Protein AF-A0A7C2ZJJ9-F1 (afdb_monomer_lite)

pLDDT: mean 77.5, std 14.57, range [39.84, 95.88]

Foldseek 3Di:
DDDDDDPPPPDPPPDDPLNVLVVLVCCLVVVLVVLVVPDPDPDVVSVVVNVVSNVVSLVVVCVVDVCLVVLLVVQLVVQVVQVLCCCVPVPDPGHKAFDDDPADDDNRHRSVRSNVSSVLLSVLLSVQVVPDDDPSSVVSSVVSSVVVCVVCVVVCVVVPRMDD

Radius of gyration: 21.01 Å; chains: 1; bounding box: 48×67×56 Å

Structure (mmCIF, N/CA/C/O backbone):
data_AF-A0A7C2ZJJ9-F1
#
_entry.id   AF-A0A7C2ZJJ9-F1
#
loop_
_atom_site.group_PDB
_atom_site.id
_atom_site.type_symbol
_atom_site.label_atom_id
_atom_site.label_alt_id
_atom_site.label_comp_id
_atom_site.label_asym_id
_atom_site.label_entity_id
_atom_site.label_seq_id
_atom_site.pdbx_PDB_ins_code
_atom_site.Cartn_x
_atom_site.Cartn_y
_atom_site.Cartn_z
_atom_site.occupancy
_atom_site.B_iso_or_equiv
_atom_site.auth_seq_id
_atom_site.auth_comp_id
_atom_site.auth_asym_id
_atom_site.auth_atom_id
_atom_site.pdbx_PDB_model_num
ATOM 1 N N . MET A 1 1 ? -27.306 50.763 36.393 1.00 39.84 1 MET A N 1
ATOM 2 C CA . MET A 1 1 ? -27.833 49.654 35.564 1.00 39.84 1 MET A CA 1
ATOM 3 C C . MET A 1 1 ? -27.021 49.589 34.280 1.00 39.84 1 MET A C 1
ATOM 5 O O . MET A 1 1 ? -27.247 50.390 33.390 1.00 39.84 1 MET A O 1
ATOM 9 N N . GLY A 1 2 ? -26.031 48.703 34.212 1.00 40.66 2 GLY A N 1
ATOM 10 C CA . GLY A 1 2 ? -25.208 48.501 33.018 1.00 40.66 2 GLY A CA 1
ATOM 11 C C . GLY A 1 2 ? -24.753 47.051 32.991 1.00 40.66 2 GLY A C 1
ATOM 12 O O . GLY A 1 2 ? -23.730 46.716 33.575 1.00 40.66 2 GLY A O 1
ATOM 13 N N . ALA A 1 3 ? -25.579 46.176 32.416 1.00 43.94 3 ALA A N 1
ATOM 14 C CA . ALA A 1 3 ? -25.280 44.756 32.305 1.00 43.94 3 ALA A CA 1
ATOM 15 C C . ALA A 1 3 ? -24.338 44.526 31.114 1.00 43.94 3 ALA A C 1
ATOM 17 O O . ALA A 1 3 ? -24.718 44.709 29.957 1.00 43.94 3 ALA A O 1
ATOM 18 N N . SER A 1 4 ? -23.105 44.134 31.429 1.00 42.91 4 SER A N 1
ATOM 19 C CA . SER A 1 4 ? -22.125 43.584 30.495 1.00 42.91 4 SER A CA 1
ATOM 20 C C . SER A 1 4 ? -22.690 42.320 29.835 1.00 42.91 4 SER A C 1
ATOM 22 O O . SER A 1 4 ? -23.008 41.345 30.517 1.00 42.91 4 SER A O 1
ATOM 24 N N . LYS A 1 5 ? -22.842 42.337 28.505 1.00 47.41 5 LYS A N 1
ATOM 25 C CA . LYS A 1 5 ? -23.119 41.137 27.708 1.00 47.41 5 LYS A CA 1
ATOM 26 C C . LYS A 1 5 ? -21.810 40.364 27.560 1.00 47.41 5 LYS A C 1
ATOM 28 O O . LYS A 1 5 ? -20.938 40.765 26.794 1.00 47.41 5 LYS A O 1
ATOM 33 N N . GLY A 1 6 ? -21.680 39.269 28.303 1.00 42.56 6 GLY A N 1
ATOM 34 C CA . GLY A 1 6 ? -20.592 38.313 28.134 1.00 42.56 6 GLY A CA 1
ATOM 35 C C . GLY A 1 6 ? -20.637 37.703 26.735 1.00 42.56 6 GLY A C 1
ATOM 36 O O . GLY A 1 6 ? -21.600 37.032 26.369 1.00 42.56 6 GLY A O 1
ATOM 37 N N . VAL A 1 7 ? -19.591 37.951 25.950 1.00 48.44 7 VAL A N 1
ATOM 38 C CA . VAL A 1 7 ? -19.312 37.224 24.712 1.00 48.44 7 VAL A CA 1
ATOM 39 C C . VAL A 1 7 ? -18.919 35.809 25.124 1.00 48.44 7 VAL A C 1
ATOM 41 O O . VAL A 1 7 ? -17.795 35.560 25.555 1.00 48.44 7 VAL A O 1
ATOM 44 N N . MET A 1 8 ? -19.874 34.883 25.060 1.00 40.56 8 MET A N 1
ATOM 45 C CA . MET A 1 8 ? -19.614 33.457 25.215 1.00 40.56 8 MET A CA 1
ATOM 46 C C . MET A 1 8 ? -18.799 33.017 23.997 1.00 40.56 8 MET A C 1
ATOM 48 O O . MET A 1 8 ? -19.333 32.787 22.915 1.00 40.56 8 MET A O 1
ATOM 52 N N . CYS A 1 9 ? -17.479 32.990 24.168 1.00 40.72 9 CYS A N 1
ATOM 53 C CA . CYS A 1 9 ? -16.539 32.428 23.213 1.00 40.72 9 CYS A CA 1
ATOM 54 C C . CYS A 1 9 ? -16.886 30.940 23.069 1.00 40.72 9 CYS A C 1
ATOM 56 O O . CYS A 1 9 ? -16.665 30.156 23.994 1.00 40.72 9 CYS A O 1
ATOM 58 N N . ALA A 1 10 ? -17.534 30.570 21.963 1.00 45.97 10 ALA A N 1
ATOM 59 C CA . ALA A 1 10 ? -17.850 29.183 21.668 1.00 45.97 10 ALA A CA 1
ATOM 60 C C . ALA A 1 10 ? -16.530 28.405 21.592 1.00 45.97 10 ALA A C 1
ATOM 62 O O . ALA A 1 10 ? -15.701 28.660 20.719 1.00 45.97 10 ALA A O 1
ATOM 63 N N . LEU A 1 11 ? -16.317 27.494 22.544 1.00 43.22 11 LEU A N 1
ATOM 64 C CA . LEU A 1 11 ? -15.213 26.539 22.508 1.00 43.22 11 LEU A CA 1
ATOM 65 C C . LEU A 1 11 ? -15.227 25.831 21.141 1.00 43.22 11 LEU A C 1
ATOM 67 O O . LEU A 1 11 ? -16.300 25.374 20.733 1.00 43.22 11 LEU A O 1
ATOM 71 N N . PRO A 1 12 ? -14.089 25.737 20.427 1.00 52.19 12 PRO A N 1
ATOM 72 C CA . PRO A 1 12 ? -14.054 25.053 19.143 1.00 52.19 12 PRO A CA 1
ATOM 73 C C . PRO A 1 12 ? -14.537 23.615 19.338 1.00 52.19 12 PRO A C 1
ATOM 75 O O . PRO A 1 12 ? -14.135 22.940 20.292 1.00 52.19 12 PRO A O 1
ATOM 78 N N . ALA A 1 13 ? -15.448 23.174 18.467 1.00 62.50 13 ALA A N 1
ATOM 79 C CA . ALA A 1 13 ? -15.988 21.822 18.495 1.00 62.50 13 ALA A CA 1
ATOM 80 C C . ALA A 1 13 ? -14.831 20.814 18.572 1.00 62.50 13 ALA A C 1
ATOM 82 O O . ALA A 1 13 ? -13.863 20.918 17.816 1.00 62.50 13 ALA A O 1
ATOM 83 N N . LYS A 1 14 ? -14.899 19.865 19.516 1.00 66.00 14 LYS A N 1
ATOM 84 C CA . LYS A 1 14 ? -13.904 18.791 19.602 1.00 66.00 14 LYS A CA 1
ATOM 85 C C . LYS A 1 14 ? -13.897 18.051 18.266 1.00 66.00 14 LYS A C 1
ATOM 87 O O . LYS A 1 14 ? -14.908 17.450 17.913 1.00 66.00 14 LYS A O 1
ATOM 92 N N . LEU A 1 15 ? -12.765 18.104 17.564 1.00 66.88 15 LEU A N 1
ATOM 93 C CA . LEU A 1 15 ? -12.533 17.330 16.349 1.00 66.88 15 LEU A CA 1
ATOM 94 C C . LEU A 1 15 ? -12.815 15.855 16.639 1.00 66.88 15 LEU A C 1
ATOM 96 O O . LEU A 1 15 ? -12.351 15.296 17.639 1.00 66.88 15 LEU A O 1
ATOM 100 N N . SER A 1 16 ? -13.603 15.234 15.774 1.00 69.38 16 SER A N 1
ATOM 101 C CA . SER A 1 16 ? -13.859 13.804 15.826 1.00 69.38 16 SER A CA 1
ATOM 102 C C . SER A 1 16 ? -12.566 13.025 15.529 1.00 69.38 16 SER A C 1
ATOM 104 O O . SER A 1 16 ? -11.697 13.511 14.802 1.00 69.38 16 SER A O 1
ATOM 106 N N . PRO A 1 17 ? -12.417 11.786 16.030 1.00 62.00 17 PRO A N 1
ATOM 107 C CA . PRO A 1 17 ? -11.241 10.954 15.743 1.00 62.00 17 PRO A CA 1
ATOM 108 C C . PRO A 1 17 ? -10.970 10.753 14.241 1.00 62.00 17 PRO A C 1
ATOM 110 O O . PRO A 1 17 ? -9.834 10.560 13.823 1.00 62.00 17 PRO A O 1
ATOM 113 N N . VAL A 1 18 ? -12.011 10.822 13.407 1.00 58.34 18 VAL A N 1
ATOM 114 C CA . VAL A 1 18 ? -11.891 10.734 11.944 1.00 58.34 18 VAL A CA 1
ATOM 115 C C . VAL A 1 18 ? -11.239 11.987 11.364 1.00 58.34 18 VAL A C 1
ATOM 117 O O . VAL A 1 18 ? -10.362 11.874 10.512 1.00 58.34 18 VAL A O 1
ATOM 120 N N . GLU A 1 19 ? -11.622 13.170 11.844 1.00 64.94 19 GLU A N 1
ATOM 121 C CA . GLU A 1 19 ? -11.020 14.437 11.416 1.00 64.94 19 GLU A CA 1
ATOM 122 C C . GLU A 1 19 ? -9.565 14.537 11.877 1.00 64.94 19 GLU A C 1
ATOM 124 O O . GLU A 1 19 ? -8.718 14.999 11.120 1.00 64.94 19 GLU A O 1
ATOM 129 N N . ILE A 1 20 ? -9.246 14.028 13.071 1.00 66.06 20 ILE A N 1
ATOM 130 C CA . ILE A 1 20 ? -7.867 13.953 13.576 1.00 66.06 20 ILE A CA 1
ATOM 131 C C . ILE A 1 20 ? -7.024 13.016 12.702 1.00 66.06 20 ILE A C 1
ATOM 133 O O . ILE A 1 20 ? -5.954 13.410 12.248 1.00 66.06 20 ILE A O 1
ATOM 137 N N . SER A 1 21 ? -7.523 11.816 12.394 1.00 53.62 21 SER A N 1
ATOM 138 C CA . SER A 1 21 ? -6.838 10.859 11.513 1.00 53.62 21 SER A CA 1
ATOM 139 C C . SER A 1 21 ? -6.637 11.427 10.099 1.00 53.62 21 SER A C 1
ATOM 141 O O . SER A 1 21 ? -5.537 11.354 9.553 1.00 53.62 21 SER A O 1
ATOM 143 N N . GLY A 1 22 ? -7.653 12.093 9.537 1.00 61.75 22 GLY A N 1
ATOM 144 C CA . GLY A 1 22 ? -7.562 12.767 8.238 1.00 61.75 22 GLY A CA 1
ATOM 145 C C . GLY A 1 22 ? -6.557 13.922 8.226 1.00 61.75 22 GLY A C 1
ATOM 146 O O . GLY A 1 22 ? -5.764 14.037 7.293 1.00 61.75 22 GLY A O 1
ATOM 147 N N . LEU A 1 23 ? -6.525 14.737 9.284 1.00 67.06 23 LEU A N 1
ATOM 148 C CA . LEU A 1 23 ? -5.537 15.806 9.454 1.00 67.06 23 LEU A CA 1
ATOM 149 C C . LEU A 1 23 ? -4.118 15.255 9.615 1.00 67.06 23 LEU A C 1
ATOM 151 O O . LEU A 1 23 ? -3.190 15.822 9.050 1.00 67.06 23 LEU A O 1
ATOM 155 N N . LEU A 1 24 ? -3.941 14.140 10.328 1.00 63.00 24 LEU A N 1
ATOM 156 C CA . LEU A 1 24 ? -2.647 13.468 10.472 1.00 63.00 24 LEU A CA 1
ATOM 157 C C . LEU A 1 24 ? -2.159 12.876 9.144 1.00 63.00 24 LEU A C 1
ATOM 159 O O . LEU A 1 24 ? -0.975 12.984 8.832 1.00 63.00 24 LEU A O 1
ATOM 163 N N . MET A 1 25 ? -3.056 12.304 8.337 1.00 60.72 25 MET A N 1
ATOM 164 C CA . MET A 1 25 ? -2.729 11.811 6.993 1.00 60.72 25 MET A CA 1
ATOM 165 C C . MET A 1 25 ? -2.354 12.957 6.050 1.00 60.72 25 MET A C 1
ATOM 167 O O . MET A 1 25 ? -1.341 12.880 5.358 1.00 60.72 25 MET A O 1
ATOM 171 N N . LEU A 1 26 ? -3.127 14.046 6.059 1.00 62.81 26 LEU A N 1
ATOM 172 C CA . LEU A 1 26 ? -2.818 15.243 5.281 1.00 62.81 26 LEU A CA 1
ATOM 173 C C . LEU A 1 26 ? -1.494 15.859 5.728 1.00 62.81 26 LEU A C 1
ATOM 175 O O . LEU A 1 26 ? -0.662 16.152 4.879 1.00 62.81 26 LEU A O 1
ATOM 179 N N . ALA A 1 27 ? -1.246 15.996 7.031 1.00 61.97 27 ALA A N 1
ATOM 180 C CA . ALA A 1 27 ? 0.017 16.497 7.571 1.00 61.97 27 ALA A CA 1
ATOM 181 C C . ALA A 1 27 ? 1.204 15.595 7.190 1.00 61.97 27 ALA A C 1
ATOM 183 O O . ALA A 1 27 ? 2.226 16.094 6.730 1.00 61.97 27 ALA A O 1
ATOM 184 N N . GLY A 1 28 ? 1.055 14.272 7.299 1.00 56.38 28 GLY A N 1
ATOM 185 C CA . GLY A 1 28 ? 2.084 13.296 6.928 1.00 56.38 28 GLY A CA 1
ATOM 186 C C . GLY A 1 28 ? 2.428 13.267 5.436 1.00 56.38 28 GLY A C 1
ATOM 187 O O . GLY A 1 28 ? 3.519 12.837 5.086 1.00 56.38 28 GLY A O 1
ATOM 188 N N . ILE A 1 29 ? 1.541 13.744 4.558 1.00 59.12 29 ILE A N 1
ATOM 189 C CA . ILE A 1 29 ? 1.789 13.859 3.109 1.00 59.12 29 ILE A CA 1
ATOM 190 C C . ILE A 1 29 ? 2.277 15.268 2.748 1.00 59.12 29 ILE A C 1
ATOM 192 O O . ILE A 1 29 ? 3.223 15.432 1.982 1.00 59.12 29 ILE A O 1
ATOM 196 N N . THR A 1 30 ? 1.659 16.302 3.316 1.00 61.62 30 THR A N 1
ATOM 197 C CA . THR A 1 30 ? 1.918 17.704 2.959 1.00 61.62 30 THR A CA 1
ATOM 198 C C . THR A 1 30 ? 3.193 18.256 3.570 1.00 61.62 30 THR A C 1
ATOM 200 O O . THR A 1 30 ? 3.906 18.967 2.871 1.00 61.62 30 THR A O 1
ATOM 203 N N . ILE A 1 31 ? 3.522 17.922 4.823 1.00 62.19 31 ILE A N 1
ATOM 204 C CA . ILE A 1 31 ? 4.742 18.406 5.488 1.00 62.19 31 ILE A CA 1
ATOM 205 C C . ILE A 1 31 ? 5.993 17.919 4.746 1.00 62.19 31 ILE A C 1
ATOM 207 O O . ILE A 1 31 ? 6.869 18.743 4.474 1.00 62.19 31 ILE A O 1
ATOM 211 N N . PRO A 1 32 ? 6.091 16.639 4.337 1.00 57.97 32 PRO A N 1
ATOM 212 C CA . PRO A 1 32 ? 7.271 16.172 3.622 1.00 57.97 32 PRO A CA 1
ATOM 213 C C . PRO A 1 32 ? 7.345 16.708 2.187 1.00 57.97 32 PRO A C 1
ATOM 215 O O . PRO A 1 32 ? 8.434 17.040 1.732 1.00 57.97 32 PRO A O 1
ATOM 218 N N . ILE A 1 33 ? 6.207 16.880 1.498 1.00 61.38 33 ILE A N 1
ATOM 219 C CA . ILE A 1 33 ? 6.160 17.526 0.172 1.00 61.38 33 ILE A CA 1
ATOM 220 C C . ILE A 1 33 ? 6.608 18.992 0.265 1.00 61.38 33 ILE A C 1
ATOM 222 O O . ILE A 1 33 ? 7.423 19.434 -0.541 1.00 61.38 33 ILE A O 1
ATOM 226 N N . TRP A 1 34 ? 6.139 19.737 1.272 1.00 59.84 34 TRP A N 1
ATOM 227 C CA . TRP A 1 34 ? 6.575 21.115 1.514 1.00 59.84 34 TRP A CA 1
ATOM 228 C C . TRP A 1 34 ? 8.070 21.199 1.827 1.00 59.84 34 TRP A C 1
ATOM 230 O O . TRP A 1 34 ? 8.751 22.067 1.285 1.00 59.84 34 TRP A O 1
ATOM 240 N N . LEU A 1 35 ? 8.603 20.286 2.648 1.00 56.69 35 LEU A N 1
ATOM 241 C CA . LEU A 1 35 ? 10.041 20.221 2.930 1.00 56.69 35 LEU A CA 1
ATOM 242 C C . LEU A 1 35 ? 10.867 19.875 1.682 1.00 56.69 35 LEU A C 1
ATOM 244 O O . LEU A 1 35 ? 11.938 20.447 1.495 1.00 56.69 35 LEU A O 1
ATOM 248 N N . CYS A 1 36 ? 10.373 18.984 0.818 1.00 56.56 36 CYS A N 1
ATOM 249 C CA . CYS A 1 36 ? 11.013 18.647 -0.456 1.00 56.56 36 CYS A CA 1
ATOM 250 C C . CYS A 1 36 ? 11.046 19.829 -1.434 1.00 56.56 36 CYS A C 1
ATOM 252 O O . CYS A 1 36 ? 12.025 19.982 -2.155 1.00 56.56 36 CYS A O 1
ATOM 254 N N . LEU A 1 37 ? 10.007 20.670 -1.458 1.00 60.91 37 LEU A N 1
ATOM 255 C CA . LEU A 1 37 ? 9.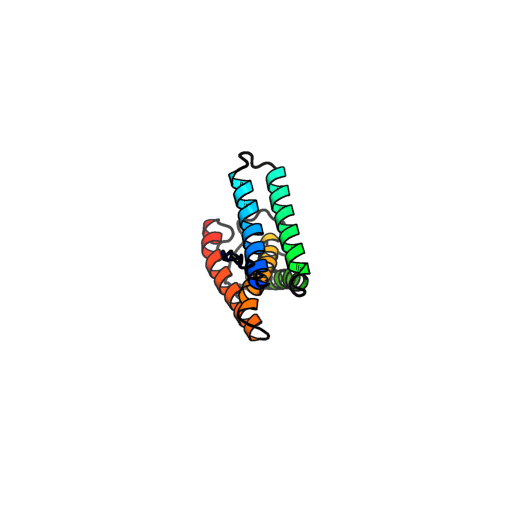967 21.865 -2.311 1.00 60.91 37 LEU A CA 1
ATOM 256 C C . LEU A 1 37 ? 10.785 23.033 -1.737 1.00 60.91 37 LEU A C 1
ATOM 258 O O . LEU A 1 37 ? 11.297 23.852 -2.496 1.00 60.91 37 LEU A O 1
ATOM 262 N N . ALA A 1 38 ? 10.908 23.122 -0.410 1.00 62.91 38 ALA A N 1
ATOM 263 C CA . ALA A 1 38 ? 11.594 24.221 0.269 1.00 62.91 38 ALA A CA 1
ATOM 264 C C . ALA A 1 38 ? 13.115 24.025 0.405 1.00 62.91 38 ALA A C 1
ATOM 266 O O . ALA A 1 38 ? 13.829 25.010 0.591 1.00 62.91 38 ALA A O 1
ATOM 267 N N . LEU A 1 39 ? 13.623 22.787 0.332 1.00 59.78 39 LEU A N 1
ATOM 268 C CA . LEU A 1 39 ? 15.053 22.483 0.436 1.00 59.78 39 LEU A CA 1
ATOM 269 C C . LEU A 1 39 ? 15.666 22.291 -0.966 1.00 59.78 39 LEU A C 1
ATOM 271 O O . LEU A 1 39 ? 15.451 21.248 -1.578 1.00 59.78 39 LEU A O 1
ATOM 275 N N . PRO A 1 40 ? 16.481 23.242 -1.474 1.00 53.59 40 PRO A N 1
ATOM 276 C CA . PRO A 1 40 ? 16.984 23.224 -2.857 1.00 53.59 40 PRO A CA 1
ATOM 277 C C . PRO A 1 40 ? 17.940 22.063 -3.169 1.00 53.59 40 PRO A C 1
ATOM 279 O O . PRO A 1 40 ? 18.206 21.764 -4.331 1.00 53.59 40 PRO A O 1
ATOM 282 N N . ASN A 1 41 ? 18.463 21.405 -2.131 1.00 61.12 41 ASN A N 1
ATOM 283 C CA . ASN A 1 41 ? 19.451 20.346 -2.251 1.00 61.12 41 ASN A CA 1
ATOM 284 C C . ASN A 1 41 ? 18.795 19.009 -1.893 1.00 61.12 41 ASN A C 1
ATOM 286 O O . ASN A 1 41 ? 18.529 18.746 -0.715 1.00 61.12 41 ASN A O 1
ATOM 290 N N . TRP A 1 42 ? 18.594 18.149 -2.898 1.00 64.81 42 TRP A N 1
ATOM 291 C CA . TRP A 1 42 ? 18.177 16.741 -2.773 1.00 64.81 42 TRP A CA 1
ATOM 292 C C . TRP A 1 42 ? 19.278 15.889 -2.121 1.00 64.81 42 TRP A C 1
ATOM 294 O O . TRP A 1 42 ? 19.797 14.927 -2.682 1.00 64.81 42 TRP A O 1
ATOM 304 N N . SER A 1 43 ? 19.687 16.303 -0.927 1.00 67.25 43 SER A N 1
ATOM 305 C CA . SER A 1 43 ? 20.682 15.647 -0.099 1.00 67.25 43 SER A CA 1
ATOM 306 C C . SER A 1 43 ? 20.062 14.445 0.612 1.00 67.25 43 SER A C 1
ATOM 308 O O . SER A 1 43 ? 18.858 14.398 0.867 1.00 67.25 43 SER A O 1
ATOM 310 N N . TRP A 1 44 ? 20.898 13.480 0.985 1.00 67.31 44 TRP A N 1
ATOM 311 C CA . TRP A 1 44 ? 20.514 12.318 1.794 1.00 67.31 44 TRP A CA 1
ATOM 312 C C . TRP A 1 44 ? 19.755 12.703 3.080 1.00 67.31 44 TRP A C 1
ATOM 314 O O . TRP A 1 44 ? 18.916 11.938 3.549 1.00 67.31 44 TRP A O 1
ATOM 324 N N . LEU A 1 45 ? 19.998 13.904 3.617 1.00 70.94 45 LEU A N 1
ATOM 325 C CA . LEU A 1 45 ? 19.314 14.440 4.790 1.00 70.94 45 LEU A CA 1
ATOM 326 C C . LEU A 1 45 ? 17.826 14.710 4.521 1.00 70.94 45 LEU A C 1
ATOM 328 O O . LEU A 1 45 ? 16.989 14.352 5.345 1.00 70.94 45 LEU A O 1
ATOM 332 N N . SER A 1 46 ? 17.480 15.272 3.359 1.00 67.44 46 SER A N 1
ATOM 333 C CA . SER A 1 46 ? 16.085 15.510 2.962 1.00 67.44 46 SER A CA 1
ATOM 334 C C . SER A 1 46 ? 15.318 14.189 2.836 1.00 67.44 46 SER A C 1
ATOM 336 O O . SER A 1 46 ? 14.205 14.066 3.344 1.00 67.44 46 SER A O 1
ATOM 338 N N . TYR A 1 47 ? 15.952 13.165 2.252 1.00 67.44 47 TYR A N 1
ATOM 339 C CA . TYR A 1 47 ? 15.397 11.808 2.193 1.00 67.44 47 TYR A CA 1
ATOM 340 C C . TYR A 1 47 ? 15.243 11.180 3.584 1.00 67.44 47 TYR A C 1
ATOM 342 O O . TYR A 1 47 ? 14.209 10.583 3.877 1.00 67.44 47 TYR A O 1
ATOM 350 N N . ALA A 1 48 ? 16.235 11.335 4.464 1.00 73.44 48 ALA A N 1
ATOM 351 C CA . ALA A 1 48 ? 16.173 10.810 5.826 1.00 73.44 48 ALA A CA 1
ATOM 352 C C . ALA A 1 48 ? 15.041 11.457 6.641 1.00 73.44 48 ALA A C 1
ATOM 354 O O . ALA A 1 48 ? 14.306 10.752 7.337 1.00 73.44 48 ALA A O 1
ATOM 355 N N . ILE A 1 49 ? 14.854 12.776 6.523 1.00 75.12 49 ILE A N 1
ATOM 356 C CA . ILE A 1 49 ? 13.759 13.501 7.182 1.00 75.12 49 ILE A CA 1
ATOM 357 C C . ILE A 1 49 ? 12.406 13.038 6.632 1.00 75.12 49 ILE A C 1
ATOM 359 O O . ILE A 1 49 ? 11.511 12.722 7.418 1.00 75.12 49 ILE A O 1
ATOM 363 N N . TYR A 1 50 ? 12.274 12.922 5.306 1.00 70.25 50 TYR A N 1
ATOM 364 C CA . TYR A 1 50 ? 11.068 12.403 4.656 1.00 70.25 50 TYR A CA 1
ATOM 365 C C . TYR A 1 50 ? 10.703 11.010 5.189 1.00 70.25 50 TYR A C 1
ATOM 367 O O . TYR A 1 50 ? 9.618 10.816 5.739 1.00 70.25 50 TYR A O 1
ATOM 375 N N . MET A 1 51 ? 11.641 10.061 5.135 1.00 69.69 51 MET A N 1
ATOM 376 C CA . MET A 1 51 ? 11.414 8.686 5.587 1.00 69.69 51 MET A CA 1
ATOM 377 C C . MET A 1 51 ? 11.093 8.610 7.082 1.00 69.69 51 MET A C 1
ATOM 379 O O . MET A 1 51 ? 10.186 7.883 7.482 1.00 69.69 51 MET A O 1
ATOM 383 N N . THR A 1 52 ? 11.780 9.396 7.915 1.00 73.81 52 THR A N 1
ATOM 384 C CA . THR A 1 52 ? 11.524 9.427 9.363 1.00 73.81 52 THR A CA 1
ATOM 385 C C . THR A 1 52 ? 10.137 9.988 9.669 1.00 73.81 52 THR A C 1
ATOM 387 O O . THR A 1 52 ? 9.403 9.402 10.463 1.00 73.81 52 THR A O 1
ATOM 390 N N . SER A 1 53 ? 9.739 11.084 9.014 1.00 74.62 53 SER A N 1
ATOM 391 C CA . SER A 1 53 ? 8.407 11.676 9.195 1.00 74.62 53 SER A CA 1
ATOM 392 C C . SER A 1 53 ? 7.289 10.705 8.807 1.00 74.62 53 SER A C 1
ATOM 394 O O . SER A 1 53 ? 6.292 10.586 9.519 1.00 74.62 53 SER A O 1
ATOM 396 N N . TYR A 1 54 ? 7.504 9.936 7.739 1.00 72.38 54 TYR A N 1
ATOM 397 C CA . TYR A 1 54 ? 6.573 8.921 7.272 1.00 72.38 54 TYR A CA 1
ATOM 398 C C . TYR A 1 54 ? 6.450 7.749 8.258 1.00 72.38 54 TYR A C 1
ATOM 400 O O . TYR A 1 54 ? 5.342 7.334 8.601 1.00 72.38 54 TYR A O 1
ATOM 408 N N . ILE A 1 55 ? 7.577 7.259 8.789 1.00 76.38 55 ILE A N 1
ATOM 409 C CA . ILE A 1 55 ? 7.601 6.201 9.813 1.00 76.38 55 ILE A CA 1
ATOM 410 C C . ILE A 1 55 ? 6.872 6.654 11.081 1.00 76.38 55 ILE A C 1
ATOM 412 O O . ILE A 1 55 ? 6.066 5.903 11.629 1.00 76.38 55 ILE A O 1
ATOM 416 N N . VAL A 1 56 ? 7.118 7.886 11.535 1.00 77.06 56 VAL A N 1
ATOM 417 C CA . VAL A 1 56 ? 6.452 8.449 12.717 1.00 77.06 56 VAL A CA 1
ATOM 418 C C . VAL A 1 56 ? 4.947 8.587 12.482 1.00 77.06 56 VAL A C 1
ATOM 420 O O . VAL A 1 56 ? 4.168 8.203 13.353 1.00 77.06 56 VAL A O 1
ATOM 423 N N . ALA A 1 57 ? 4.517 9.055 11.307 1.00 73.69 57 ALA A N 1
ATOM 424 C CA . ALA A 1 57 ? 3.098 9.143 10.964 1.00 73.69 57 ALA A CA 1
ATOM 425 C C . ALA A 1 57 ? 2.417 7.764 10.998 1.00 73.69 57 ALA A C 1
ATOM 427 O O . ALA A 1 57 ? 1.371 7.607 11.631 1.00 73.69 57 ALA A O 1
ATOM 428 N N . ILE A 1 58 ? 3.038 6.741 10.398 1.00 72.75 58 ILE A N 1
ATOM 429 C CA . ILE A 1 58 ? 2.539 5.360 10.456 1.00 72.75 58 ILE A CA 1
ATOM 430 C C . ILE A 1 58 ? 2.497 4.842 11.896 1.00 72.75 58 ILE A C 1
ATOM 432 O O . ILE A 1 58 ? 1.523 4.193 12.278 1.00 72.75 58 ILE A O 1
ATOM 436 N N . ALA A 1 59 ? 3.518 5.124 12.707 1.00 75.62 59 ALA A N 1
ATOM 437 C CA . ALA A 1 59 ? 3.571 4.683 14.098 1.00 75.62 59 ALA A CA 1
ATOM 438 C C . ALA A 1 59 ? 2.447 5.310 14.938 1.00 75.62 59 ALA A C 1
ATOM 440 O O . ALA A 1 59 ? 1.755 4.592 15.658 1.00 75.62 59 ALA A O 1
ATOM 441 N N . ILE A 1 60 ? 2.213 6.620 14.803 1.00 75.56 60 ILE A N 1
ATOM 442 C CA . ILE A 1 60 ? 1.124 7.331 15.493 1.00 75.56 60 ILE A CA 1
ATOM 443 C C . ILE A 1 60 ? -0.233 6.752 15.082 1.00 75.56 60 ILE A C 1
ATOM 445 O O . ILE A 1 60 ? -1.041 6.397 15.941 1.00 75.56 60 ILE A O 1
ATOM 449 N N . LEU A 1 61 ? -0.459 6.576 13.777 1.00 73.12 61 LEU A N 1
ATOM 450 C CA . LEU A 1 61 ? -1.689 5.968 13.269 1.00 73.12 61 LEU A CA 1
ATOM 451 C C . LEU A 1 61 ? -1.852 4.526 13.772 1.00 73.12 61 LEU A C 1
ATOM 453 O O . LEU A 1 61 ? -2.956 4.117 14.125 1.00 73.12 61 LEU A O 1
ATOM 457 N N . GLY A 1 62 ? -0.764 3.757 13.852 1.00 74.75 62 GLY A N 1
ATOM 458 C CA . GLY A 1 62 ? -0.752 2.393 14.382 1.00 74.75 62 GLY A CA 1
ATOM 459 C C . GLY A 1 62 ? -1.127 2.307 15.863 1.00 74.75 62 GLY A C 1
ATOM 460 O O . GLY A 1 62 ? -1.802 1.357 16.265 1.00 74.75 62 GLY A O 1
ATOM 461 N N . ILE A 1 63 ? -0.754 3.314 16.660 1.00 75.38 63 ILE A N 1
ATOM 462 C CA . ILE A 1 63 ? -1.177 3.448 18.062 1.00 75.38 63 ILE A CA 1
ATOM 463 C C . ILE A 1 63 ? -2.683 3.738 18.135 1.00 75.38 63 ILE A C 1
ATOM 465 O O . ILE A 1 63 ? -3.395 3.116 18.926 1.00 75.38 63 ILE A O 1
ATOM 469 N N . GLU A 1 64 ? -3.189 4.640 17.292 1.00 74.69 64 GLU A N 1
ATOM 470 C CA . GLU A 1 64 ? -4.613 4.999 17.259 1.00 74.69 64 GLU A CA 1
ATOM 471 C C . GLU A 1 64 ? -5.494 3.868 16.694 1.00 74.69 64 GLU A C 1
ATOM 473 O O . GLU A 1 64 ? -6.656 3.688 17.079 1.00 74.69 64 GLU A O 1
ATOM 478 N N . HIS A 1 65 ? -4.957 3.061 15.778 1.00 76.94 65 HIS A N 1
ATOM 479 C CA . HIS A 1 65 ? -5.698 2.027 15.066 1.00 76.94 65 HIS A CA 1
ATOM 480 C C . HIS A 1 65 ? -5.028 0.662 15.197 1.00 76.94 65 HIS A C 1
ATOM 482 O O . HIS A 1 65 ? -4.221 0.252 14.367 1.00 76.94 65 HIS A O 1
ATOM 488 N N . ARG A 1 66 ? -5.497 -0.121 16.175 1.00 79.69 66 ARG A N 1
ATOM 489 C CA . ARG A 1 66 ? -4.964 -1.453 16.531 1.00 79.69 66 ARG A CA 1
ATOM 490 C C . ARG A 1 66 ? -4.820 -2.455 15.376 1.00 79.69 66 ARG A C 1
ATOM 492 O O . ARG A 1 66 ? -4.072 -3.415 15.507 1.00 79.69 66 ARG A O 1
ATOM 499 N N . LYS A 1 67 ? -5.550 -2.274 14.269 1.00 82.25 67 LYS A N 1
ATOM 500 C CA . LYS A 1 67 ? -5.494 -3.165 13.097 1.00 82.25 67 LYS A CA 1
ATOM 501 C C . LYS A 1 67 ? -4.432 -2.765 12.066 1.00 82.25 67 LYS A C 1
ATOM 503 O O . LYS A 1 67 ? -4.001 -3.627 11.311 1.00 82.25 67 LYS A O 1
ATOM 508 N N . LEU A 1 68 ? -3.981 -1.509 12.038 1.00 81.88 68 LEU A N 1
ATOM 509 C CA . LEU A 1 68 ? -2.968 -1.029 11.086 1.00 81.88 68 LEU A CA 1
ATOM 510 C C . LEU A 1 68 ? -1.650 -1.817 11.097 1.00 81.88 68 LEU A C 1
ATOM 512 O O . LEU A 1 68 ? -1.221 -2.216 10.014 1.00 81.88 68 LEU A O 1
ATOM 516 N N . PRO A 1 69 ? -1.014 -2.097 12.257 1.00 84.19 69 PRO A N 1
ATOM 517 C CA . PRO A 1 69 ? 0.250 -2.835 12.266 1.00 84.19 69 PRO A CA 1
ATOM 518 C C . PRO A 1 69 ? 0.103 -4.272 11.752 1.00 84.19 69 PRO A C 1
ATOM 520 O O . PRO A 1 69 ? 1.095 -4.875 11.366 1.00 84.19 69 PRO A O 1
ATOM 523 N N . LEU A 1 70 ? -1.120 -4.812 11.718 1.00 88.88 70 LEU A N 1
ATOM 524 C CA . LEU A 1 70 ? -1.421 -6.112 11.124 1.00 88.88 70 LEU A CA 1
ATOM 525 C C . LEU A 1 70 ? -1.693 -6.000 9.613 1.00 88.88 70 LEU A C 1
ATOM 527 O O . LEU A 1 70 ? -1.286 -6.865 8.847 1.00 88.88 70 LEU A O 1
ATOM 531 N N . ILE A 1 71 ? -2.359 -4.928 9.172 1.00 88.81 71 ILE A N 1
ATOM 532 C CA . ILE A 1 71 ? -2.700 -4.702 7.758 1.00 88.81 71 ILE A CA 1
ATOM 533 C C . ILE A 1 71 ? -1.447 -4.490 6.905 1.00 88.81 71 ILE A C 1
ATOM 535 O O . ILE A 1 71 ? -1.394 -5.009 5.798 1.00 88.81 71 ILE A O 1
ATOM 539 N N . LEU A 1 72 ? -0.434 -3.784 7.415 1.00 89.00 72 LEU A N 1
ATOM 540 C CA . LEU A 1 72 ? 0.819 -3.539 6.688 1.00 89.00 72 LEU A CA 1
ATOM 541 C C . LEU A 1 72 ? 1.531 -4.838 6.245 1.00 89.00 72 LEU A C 1
ATOM 543 O O . LEU A 1 72 ? 1.717 -5.021 5.041 1.00 89.00 72 LEU A O 1
ATOM 547 N N . PRO A 1 73 ? 1.904 -5.765 7.154 1.00 92.19 73 PRO A N 1
ATOM 548 C CA . PRO A 1 73 ? 2.565 -7.009 6.766 1.00 92.19 73 PRO A CA 1
ATOM 549 C C . PRO A 1 73 ? 1.634 -7.961 6.007 1.00 92.19 73 PRO A C 1
ATOM 551 O O . PRO A 1 73 ? 2.102 -8.683 5.129 1.00 92.19 73 PRO A O 1
ATOM 554 N N . LEU A 1 74 ? 0.326 -7.960 6.292 1.00 92.88 74 LEU A N 1
ATOM 555 C CA . LEU A 1 74 ? -0.626 -8.775 5.532 1.00 92.88 74 LEU A CA 1
ATOM 556 C C . LEU A 1 74 ? -0.770 -8.285 4.092 1.00 92.88 74 LEU A C 1
ATOM 558 O O . LEU A 1 74 ? -0.710 -9.095 3.174 1.00 92.88 74 LEU A O 1
ATOM 562 N N . GLY A 1 75 ? -0.914 -6.976 3.887 1.00 92.81 75 GLY A N 1
ATOM 563 C CA . GLY A 1 75 ? -0.966 -6.376 2.557 1.00 92.81 75 GLY A CA 1
ATOM 564 C C . GLY A 1 75 ? 0.325 -6.627 1.783 1.00 92.81 75 GLY A C 1
ATOM 565 O O . GLY A 1 75 ? 0.262 -7.005 0.619 1.00 92.81 75 GLY A O 1
ATOM 566 N N . PHE A 1 76 ? 1.483 -6.541 2.450 1.00 92.62 76 PHE A N 1
ATOM 567 C CA . PHE A 1 76 ? 2.766 -6.928 1.860 1.00 92.62 76 PHE A CA 1
ATOM 568 C C . PHE A 1 76 ? 2.777 -8.389 1.401 1.00 92.62 76 PHE A C 1
ATOM 570 O O . PHE A 1 76 ? 3.109 -8.671 0.253 1.00 92.62 76 PHE A O 1
ATOM 577 N N . ALA A 1 77 ? 2.413 -9.324 2.280 1.00 94.06 77 ALA A N 1
ATOM 578 C CA . ALA A 1 77 ? 2.469 -10.752 1.977 1.00 94.06 77 ALA A CA 1
ATOM 579 C C . ALA A 1 77 ? 1.487 -11.143 0.865 1.00 94.06 77 ALA A C 1
ATOM 581 O O . ALA A 1 77 ? 1.840 -11.906 -0.033 1.00 94.06 77 ALA A O 1
ATOM 582 N N . VAL A 1 78 ? 0.269 -10.596 0.908 1.00 93.12 78 VAL A N 1
ATOM 583 C CA . VAL A 1 78 ? -0.762 -10.827 -0.108 1.00 93.12 78 VAL A CA 1
ATOM 584 C C . VAL A 1 78 ? -0.340 -10.231 -1.448 1.00 93.12 78 VAL A C 1
ATOM 586 O O . VAL A 1 78 ? -0.386 -10.938 -2.451 1.00 93.12 78 VAL A O 1
ATOM 589 N N . GLY A 1 79 ? 0.126 -8.979 -1.465 1.00 91.94 79 GLY A N 1
ATOM 590 C CA . GLY A 1 79 ? 0.624 -8.329 -2.677 1.00 91.94 79 GLY A CA 1
ATOM 591 C C . GLY A 1 79 ? 1.770 -9.113 -3.301 1.00 91.94 79 GLY A C 1
ATOM 592 O O . GLY A 1 79 ? 1.693 -9.502 -4.457 1.00 91.94 79 GLY A O 1
ATOM 593 N N . LEU A 1 80 ? 2.781 -9.471 -2.507 1.00 92.62 80 LEU A N 1
ATOM 594 C CA . LEU A 1 80 ? 3.888 -10.310 -2.965 1.00 92.62 80 LEU A CA 1
ATOM 595 C C . LEU A 1 80 ? 3.411 -11.641 -3.564 1.00 92.62 80 LEU A C 1
ATOM 597 O O . LEU A 1 80 ? 3.911 -12.046 -4.610 1.00 92.62 80 LEU A O 1
ATOM 601 N N . ALA A 1 81 ? 2.456 -12.320 -2.925 1.00 92.69 81 ALA A N 1
ATOM 602 C CA . ALA A 1 81 ? 1.920 -13.574 -3.442 1.00 92.69 81 ALA A CA 1
ATOM 603 C C . ALA A 1 81 ? 1.239 -13.379 -4.806 1.00 92.69 81 ALA A C 1
ATOM 605 O O . ALA A 1 81 ? 1.513 -14.139 -5.733 1.00 92.69 81 ALA A O 1
ATOM 606 N N . PHE A 1 82 ? 0.402 -12.348 -4.954 1.00 91.69 82 PHE A N 1
ATOM 607 C CA . PHE A 1 82 ? -0.261 -12.044 -6.224 1.00 91.69 82 PHE A CA 1
ATOM 608 C C . PHE A 1 82 ? 0.707 -11.590 -7.315 1.00 91.69 82 PHE A C 1
ATOM 610 O O . PHE A 1 82 ? 0.517 -11.962 -8.465 1.00 91.69 82 PHE A O 1
ATOM 617 N N . GLU A 1 83 ? 1.763 -10.861 -6.972 1.00 91.69 83 GLU A N 1
ATOM 618 C CA . GLU A 1 83 ? 2.813 -10.457 -7.912 1.00 91.69 83 GLU A CA 1
ATOM 619 C C . GLU A 1 83 ? 3.622 -11.658 -8.418 1.00 91.69 83 GLU A C 1
ATOM 621 O O . GLU A 1 83 ? 3.869 -11.799 -9.615 1.00 91.69 83 GLU A O 1
ATOM 626 N N . ILE A 1 84 ? 3.995 -12.577 -7.520 1.00 91.00 84 ILE A N 1
ATOM 627 C CA . ILE A 1 84 ? 4.677 -13.823 -7.901 1.00 91.00 84 ILE A CA 1
ATOM 628 C C . ILE A 1 84 ? 3.767 -14.662 -8.806 1.00 91.00 84 ILE A C 1
ATOM 630 O O . ILE A 1 84 ? 4.220 -15.196 -9.823 1.00 91.00 84 ILE A O 1
ATOM 634 N N . LEU A 1 85 ? 2.479 -14.766 -8.466 1.00 91.12 85 LEU A N 1
ATOM 635 C CA . LEU A 1 85 ? 1.487 -15.434 -9.309 1.00 91.12 85 LEU A CA 1
ATOM 636 C C . LEU A 1 85 ? 1.327 -14.725 -10.661 1.00 91.12 85 LEU A C 1
ATOM 638 O O . LEU A 1 85 ? 1.305 -15.400 -11.689 1.00 91.12 85 LEU A O 1
ATOM 642 N N . GLY A 1 86 ? 1.305 -13.395 -10.682 1.00 89.19 86 GLY A N 1
ATOM 643 C CA . GLY A 1 86 ? 1.186 -12.571 -11.883 1.00 89.19 86 GLY A CA 1
ATOM 644 C C . GLY A 1 86 ? 2.329 -12.808 -12.860 1.00 89.19 86 GLY A C 1
ATOM 645 O O . GLY A 1 86 ? 2.091 -13.175 -14.008 1.00 89.19 86 GLY A O 1
ATOM 646 N N . ILE A 1 87 ? 3.574 -12.714 -12.394 1.00 88.62 87 ILE A N 1
ATOM 647 C CA . ILE A 1 87 ? 4.752 -12.945 -13.244 1.00 88.62 87 ILE A CA 1
ATOM 648 C C . ILE A 1 87 ? 4.827 -14.403 -13.725 1.00 88.62 87 ILE A C 1
ATOM 650 O O . ILE A 1 87 ? 5.236 -14.660 -14.857 1.00 88.62 87 ILE A O 1
ATOM 654 N N . SER A 1 88 ? 4.454 -15.371 -12.882 1.00 87.69 88 SER A N 1
ATOM 655 C CA . SER A 1 88 ? 4.581 -16.797 -13.220 1.00 87.69 88 SER A CA 1
ATOM 656 C C . SER A 1 88 ? 3.454 -17.328 -14.110 1.00 87.69 88 SER A C 1
ATOM 658 O O . SER A 1 88 ? 3.704 -18.171 -14.970 1.00 87.69 88 SER A O 1
ATOM 660 N N . THR A 1 89 ? 2.222 -16.851 -13.922 1.00 87.75 89 THR A N 1
ATOM 661 C CA . THR A 1 89 ? 1.022 -17.394 -14.587 1.00 87.75 89 THR A CA 1
ATOM 662 C C . THR A 1 89 ? 0.347 -16.413 -15.542 1.00 87.75 89 THR A C 1
ATOM 664 O O . THR A 1 89 ? -0.382 -16.837 -16.439 1.00 87.75 89 THR A O 1
ATOM 667 N N . GLY A 1 90 ? 0.591 -15.111 -15.390 1.00 83.69 90 GLY A N 1
ATOM 668 C CA . GLY A 1 90 ? -0.143 -14.056 -16.086 1.00 83.69 90 GLY A CA 1
ATOM 669 C C . GLY A 1 90 ? -1.528 -13.766 -15.496 1.00 83.69 90 GLY A C 1
ATOM 670 O O . GLY A 1 90 ? -2.318 -13.075 -16.130 1.00 83.69 90 GLY A O 1
ATOM 671 N N . LEU A 1 91 ? -1.857 -14.303 -14.317 1.00 83.19 91 LEU A N 1
ATOM 672 C CA . LEU A 1 91 ? -3.106 -14.055 -13.590 1.00 83.19 91 LEU A CA 1
ATOM 673 C C . LEU A 1 91 ? -2.793 -13.433 -12.218 1.00 83.19 91 LEU A C 1
ATOM 675 O O . LEU A 1 91 ? -1.834 -13.865 -11.581 1.00 83.19 91 LEU A O 1
ATOM 679 N N . PRO A 1 92 ? -3.598 -12.481 -11.706 1.00 79.38 92 PRO A N 1
ATOM 680 C CA . PRO A 1 92 ? -4.841 -11.939 -12.271 1.00 79.38 92 PRO A CA 1
ATOM 681 C C . PRO A 1 92 ? -4.643 -10.770 -13.248 1.00 79.38 92 PRO A C 1
ATOM 683 O O . PRO A 1 92 ? -5.584 -10.406 -13.945 1.00 79.38 92 PRO A O 1
ATOM 686 N N . PHE A 1 93 ? -3.451 -10.178 -13.292 1.00 81.12 93 PHE A N 1
ATOM 687 C CA . PHE A 1 93 ? -3.238 -8.886 -13.947 1.00 81.12 93 PHE A CA 1
ATOM 688 C C . PHE A 1 93 ? -3.039 -8.989 -15.461 1.00 81.12 93 PHE A C 1
ATOM 690 O O . PHE A 1 93 ? -3.331 -8.045 -16.179 1.00 81.12 93 PHE A O 1
ATOM 697 N N . GLY A 1 94 ? -2.596 -10.138 -15.965 1.00 85.94 94 GLY A N 1
ATOM 698 C CA . GLY A 1 94 ? -2.083 -10.292 -17.323 1.00 85.94 94 GLY A CA 1
ATOM 699 C C . GLY A 1 94 ? -0.602 -10.654 -17.291 1.00 85.94 94 GLY A C 1
ATOM 700 O O . GLY A 1 94 ? 0.004 -10.777 -16.226 1.00 85.94 94 GLY A O 1
ATOM 701 N N . ARG A 1 95 ? -0.002 -10.859 -18.464 1.00 87.06 95 ARG A N 1
ATOM 702 C CA . ARG A 1 95 ? 1.451 -11.031 -18.565 1.00 8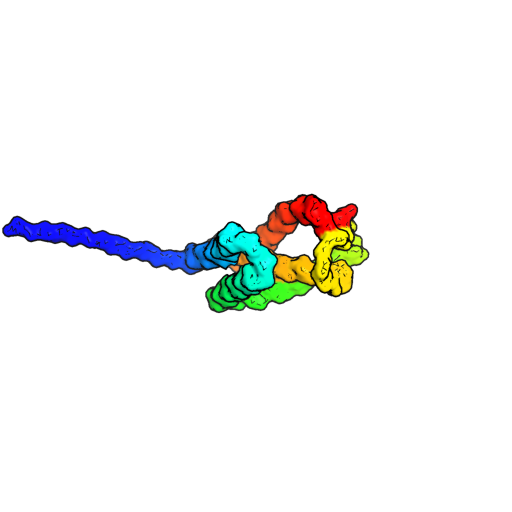7.06 95 ARG A CA 1
ATOM 703 C C . ARG A 1 95 ? 2.085 -9.649 -18.532 1.00 87.06 95 ARG A C 1
ATOM 705 O O . ARG A 1 95 ? 1.677 -8.800 -19.305 1.00 87.06 95 ARG A O 1
ATOM 712 N N . TYR A 1 96 ? 3.036 -9.445 -17.632 1.00 88.44 96 TYR A N 1
ATOM 713 C CA . TYR A 1 96 ? 3.834 -8.228 -17.552 1.00 88.44 96 TYR A CA 1
ATOM 714 C C . TYR A 1 96 ? 5.228 -8.568 -17.030 1.00 88.44 96 TYR A C 1
ATOM 716 O O . TYR A 1 96 ? 5.473 -9.639 -16.462 1.00 88.44 96 TYR A O 1
ATOM 724 N N . ARG A 1 97 ? 6.169 -7.648 -17.227 1.00 86.50 97 ARG A N 1
ATOM 725 C CA . ARG A 1 97 ? 7.539 -7.758 -16.730 1.00 86.50 97 ARG A CA 1
ATOM 726 C C . ARG A 1 97 ? 8.006 -6.431 -16.158 1.00 86.50 97 ARG A C 1
ATOM 728 O O . ARG A 1 97 ? 7.925 -5.403 -16.821 1.00 86.50 97 ARG 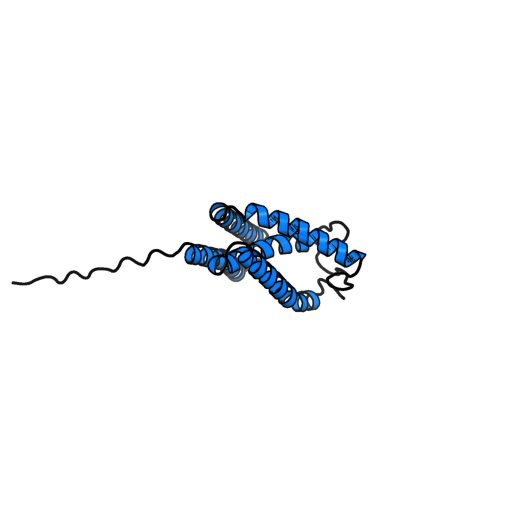A O 1
ATOM 735 N N . TYR A 1 98 ? 8.602 -6.488 -14.973 1.00 87.12 98 TYR A N 1
ATOM 736 C CA . TYR A 1 98 ? 9.290 -5.357 -14.356 1.00 87.12 98 TYR A CA 1
ATOM 737 C C . TYR A 1 98 ? 10.552 -4.964 -15.131 1.00 87.12 98 TYR A C 1
ATOM 739 O O . TYR A 1 98 ? 11.478 -5.775 -15.257 1.00 87.12 98 TYR A O 1
ATOM 747 N N . VAL A 1 99 ? 10.591 -3.722 -15.620 1.00 84.94 99 VAL A N 1
ATOM 748 C CA . VAL A 1 99 ? 11.678 -3.175 -16.456 1.00 84.94 99 VAL A CA 1
ATOM 749 C C . VAL A 1 99 ? 12.480 -2.115 -15.710 1.00 84.94 99 VAL A C 1
ATOM 751 O O . VAL A 1 99 ? 13.703 -2.111 -15.814 1.00 84.94 99 VAL A O 1
ATOM 754 N N . ALA A 1 100 ? 11.819 -1.293 -14.898 1.00 70.00 100 ALA A N 1
ATOM 755 C CA . ALA A 1 100 ? 12.458 -0.377 -13.958 1.00 70.00 100 ALA A CA 1
ATOM 756 C C . ALA A 1 100 ? 12.109 -0.768 -12.509 1.00 70.00 100 ALA A C 1
ATOM 758 O O . ALA A 1 100 ? 11.402 -1.753 -12.293 1.00 70.00 100 ALA A O 1
ATOM 759 N N . LEU A 1 101 ? 12.629 -0.010 -11.533 1.00 73.69 101 LEU A N 1
ATOM 760 C CA . LEU A 1 101 ? 12.686 -0.279 -10.080 1.00 73.69 101 LEU A CA 1
ATOM 761 C C . LEU A 1 101 ? 13.994 -0.976 -9.661 1.00 73.69 101 LEU A C 1
ATOM 763 O O . LEU A 1 101 ? 14.057 -2.201 -9.536 1.00 73.69 101 LEU A O 1
ATOM 767 N N . ASP A 1 102 ? 15.013 -0.168 -9.343 1.00 67.94 102 ASP A N 1
ATOM 768 C CA . ASP A 1 102 ? 16.344 -0.595 -8.856 1.00 67.94 102 ASP A CA 1
ATOM 769 C C . ASP A 1 102 ? 16.336 -1.165 -7.422 1.00 67.94 102 ASP A C 1
ATOM 771 O O . ASP A 1 102 ? 17.368 -1.301 -6.765 1.00 67.94 102 ASP A O 1
ATOM 775 N N . SER A 1 103 ? 15.159 -1.503 -6.897 1.00 72.75 103 SER A N 1
ATOM 776 C CA . SER A 1 103 ? 15.036 -2.137 -5.590 1.00 72.75 103 SER A CA 1
ATOM 777 C C . SER A 1 103 ? 15.447 -3.609 -5.644 1.00 72.75 103 SER A C 1
ATOM 779 O O . SER A 1 103 ? 15.284 -4.281 -6.667 1.00 72.75 103 SER A O 1
ATOM 781 N N . ALA A 1 104 ? 15.903 -4.136 -4.506 1.00 81.88 104 ALA A N 1
ATOM 782 C CA . ALA A 1 104 ? 16.104 -5.569 -4.334 1.00 81.88 104 ALA A CA 1
ATOM 783 C C . ALA A 1 104 ? 14.837 -6.343 -4.736 1.00 81.88 104 ALA A C 1
ATOM 785 O O . ALA A 1 104 ? 13.716 -5.894 -4.492 1.00 81.88 104 ALA A O 1
ATOM 786 N N . ARG A 1 105 ? 15.019 -7.495 -5.386 1.00 86.62 105 ARG A N 1
ATOM 787 C CA . ARG A 1 105 ? 13.921 -8.307 -5.919 1.00 86.62 105 ARG A CA 1
ATOM 788 C C . ARG A 1 105 ? 13.739 -9.567 -5.087 1.00 86.62 105 ARG A C 1
ATOM 790 O O . ARG A 1 105 ? 14.714 -10.222 -4.732 1.00 86.62 105 ARG A O 1
ATOM 797 N N . LEU A 1 106 ? 12.490 -9.933 -4.834 1.00 84.69 106 LEU A N 1
ATOM 798 C CA . LEU A 1 106 ? 12.107 -11.192 -4.217 1.00 84.69 106 LEU A CA 1
ATOM 799 C C . LEU A 1 106 ? 11.400 -12.051 -5.266 1.00 84.69 106 LEU A C 1
ATOM 801 O O . LEU A 1 106 ? 10.359 -11.660 -5.781 1.00 84.69 106 LEU A O 1
ATOM 805 N N . MET A 1 107 ? 11.985 -13.197 -5.624 1.00 85.06 107 MET A N 1
ATOM 806 C CA . MET A 1 107 ? 11.426 -14.102 -6.647 1.00 85.06 107 MET A CA 1
ATOM 807 C C . MET A 1 107 ? 11.054 -13.393 -7.972 1.00 85.06 107 MET A C 1
ATOM 809 O O . MET A 1 107 ? 10.070 -13.731 -8.617 1.00 85.06 107 MET A O 1
ATOM 813 N N . GLY A 1 108 ? 11.842 -12.387 -8.375 1.00 83.25 108 GLY A N 1
ATOM 814 C CA . GLY A 1 108 ? 11.619 -11.600 -9.597 1.00 83.25 108 GLY A CA 1
ATOM 815 C C . GLY A 1 108 ? 10.763 -10.338 -9.420 1.00 83.25 108 GLY A C 1
ATOM 816 O O . GLY A 1 108 ? 10.807 -9.471 -10.293 1.00 83.25 108 GLY A O 1
ATOM 817 N N . VAL A 1 109 ? 10.079 -10.186 -8.282 1.00 88.19 109 VAL A N 1
ATOM 818 C CA . VAL A 1 109 ? 9.249 -9.020 -7.939 1.00 88.19 109 VAL A CA 1
ATOM 819 C C . VAL A 1 109 ? 10.091 -7.968 -7.199 1.00 88.19 109 VAL A C 1
ATOM 821 O O . VAL A 1 109 ? 10.699 -8.301 -6.180 1.00 88.19 109 VAL A O 1
ATOM 824 N N . PRO A 1 110 ? 10.154 -6.701 -7.643 1.00 89.56 110 PRO A N 1
ATOM 825 C CA . PRO A 1 110 ? 10.800 -5.624 -6.890 1.00 89.56 110 PRO A CA 1
ATOM 826 C C . PRO A 1 110 ? 10.136 -5.425 -5.519 1.00 89.56 110 PRO A C 1
ATOM 828 O O . PRO A 1 110 ? 8.928 -5.222 -5.449 1.00 89.56 110 PRO A O 1
ATOM 831 N N . ILE A 1 111 ? 10.907 -5.447 -4.424 1.00 87.44 111 ILE A N 1
ATOM 832 C CA . ILE A 1 111 ? 10.391 -5.360 -3.038 1.00 87.44 111 ILE A CA 1
ATOM 833 C C . ILE A 1 111 ? 9.582 -4.081 -2.804 1.00 87.44 111 ILE A C 1
ATOM 835 O O . ILE A 1 111 ? 8.652 -4.081 -1.996 1.00 87.44 111 ILE A O 1
ATOM 839 N N . ALA A 1 112 ? 9.895 -3.006 -3.532 1.00 85.69 112 ALA A N 1
ATOM 840 C CA . ALA A 1 112 ? 9.127 -1.769 -3.479 1.00 85.69 112 ALA A CA 1
ATOM 841 C C . ALA A 1 112 ? 7.626 -2.001 -3.738 1.00 85.69 112 ALA A C 1
ATOM 843 O O . ALA A 1 112 ? 6.797 -1.374 -3.082 1.00 85.69 112 ALA A O 1
ATOM 844 N N . VAL A 1 113 ? 7.265 -2.935 -4.625 1.00 88.75 113 VAL A N 1
ATOM 845 C CA . VAL A 1 113 ? 5.867 -3.183 -4.999 1.00 88.75 113 VAL A CA 1
ATOM 846 C C . VAL A 1 113 ? 5.067 -3.809 -3.849 1.00 88.75 113 VAL A C 1
ATOM 848 O O . VAL A 1 113 ? 4.096 -3.189 -3.415 1.00 88.75 113 VAL A O 1
ATOM 851 N N . PRO A 1 114 ? 5.472 -4.944 -3.247 1.00 90.25 114 PRO A N 1
ATOM 852 C CA . PRO A 1 114 ? 4.815 -5.463 -2.047 1.00 90.25 114 PRO A CA 1
ATOM 853 C C . PRO A 1 114 ? 4.763 -4.470 -0.877 1.00 90.25 114 PRO A C 1
ATOM 855 O O . PRO A 1 114 ? 3.789 -4.442 -0.124 1.00 90.25 114 PRO A O 1
ATOM 858 N N . VAL A 1 115 ? 5.782 -3.618 -0.710 1.00 86.88 115 VAL A N 1
ATOM 859 C CA . VAL A 1 115 ? 5.746 -2.553 0.310 1.00 86.88 115 VAL A CA 1
ATOM 860 C C . VAL A 1 115 ? 4.616 -1.561 0.023 1.00 86.88 115 VAL A C 1
ATOM 862 O O . VAL A 1 115 ? 3.858 -1.226 0.938 1.00 86.88 115 VAL A O 1
ATOM 865 N N . MET A 1 116 ? 4.452 -1.139 -1.236 1.00 87.25 116 MET A N 1
ATOM 866 C CA . MET A 1 116 ? 3.334 -0.284 -1.643 1.00 87.25 116 MET A CA 1
ATOM 867 C C . MET A 1 116 ? 1.983 -0.966 -1.421 1.00 87.25 116 MET A C 1
ATOM 869 O O . MET A 1 116 ? 1.088 -0.330 -0.876 1.00 87.25 116 MET A O 1
ATOM 873 N N . TRP A 1 117 ? 1.847 -2.262 -1.723 1.00 92.19 117 TRP A N 1
ATOM 874 C CA . TRP A 1 117 ? 0.632 -3.032 -1.417 1.00 92.19 117 TRP A CA 1
ATOM 875 C C . TRP A 1 117 ? 0.241 -2.945 0.065 1.00 92.19 117 TRP A C 1
ATOM 877 O O . TRP A 1 117 ? -0.926 -2.711 0.389 1.00 92.19 117 TRP A O 1
ATOM 887 N N . GLY A 1 118 ? 1.207 -3.083 0.978 1.00 90.25 118 GLY A N 1
ATOM 888 C CA . GLY A 1 118 ? 0.981 -2.926 2.418 1.00 90.25 118 GLY A CA 1
ATOM 889 C C . GLY A 1 118 ? 0.507 -1.520 2.794 1.00 90.25 118 GLY A C 1
ATOM 890 O O . GLY A 1 118 ? -0.502 -1.363 3.486 1.00 90.25 118 GLY A O 1
ATOM 891 N N . ILE A 1 119 ? 1.207 -0.495 2.304 1.00 85.62 119 ILE A N 1
ATOM 892 C CA . ILE A 1 119 ? 0.887 0.919 2.555 1.00 85.62 119 ILE A CA 1
ATOM 893 C C . ILE A 1 119 ? -0.504 1.268 2.027 1.00 85.62 119 ILE A C 1
ATOM 895 O O . ILE A 1 119 ? -1.328 1.823 2.752 1.00 85.62 119 ILE A O 1
ATOM 899 N N . PHE A 1 120 ? -0.792 0.921 0.779 1.00 87.88 120 PHE A N 1
ATOM 900 C CA . PHE A 1 120 ? -2.070 1.204 0.144 1.00 87.88 120 PHE A CA 1
ATOM 901 C C . PHE A 1 120 ? -3.213 0.462 0.829 1.00 87.88 120 PHE A C 1
ATOM 903 O O . PHE A 1 120 ? -4.261 1.062 1.058 1.00 87.88 120 PHE A O 1
ATOM 910 N N . SER A 1 121 ? -2.992 -0.778 1.282 1.00 91.50 121 SER A N 1
ATOM 911 C CA . SER A 1 121 ? -3.984 -1.515 2.078 1.00 91.50 121 SER A CA 1
ATOM 912 C C . SER A 1 121 ? -4.329 -0.772 3.370 1.00 91.50 121 SER A C 1
ATOM 914 O O . SER A 1 121 ? -5.499 -0.673 3.752 1.00 91.50 121 SER A O 1
ATOM 916 N N . ALA A 1 122 ? -3.317 -0.215 4.042 1.00 88.62 122 ALA A N 1
ATOM 917 C CA . ALA A 1 122 ? -3.501 0.611 5.228 1.00 88.62 122 ALA A CA 1
ATOM 918 C C . ALA A 1 122 ? -4.271 1.906 4.913 1.00 88.62 122 ALA A C 1
ATOM 920 O O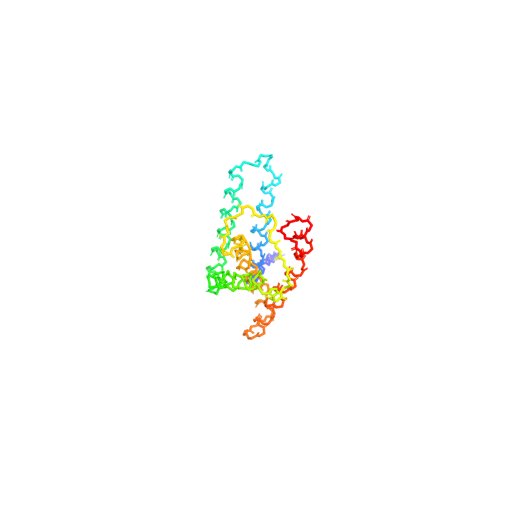 . ALA A 1 122 ? -5.215 2.235 5.634 1.00 88.62 122 ALA A O 1
ATOM 921 N N . LEU A 1 123 ? -3.932 2.604 3.825 1.00 85.00 123 LEU A N 1
ATOM 922 C CA . LEU A 1 123 ? -4.640 3.816 3.391 1.00 85.00 123 LEU A CA 1
ATOM 923 C C . LEU A 1 123 ? -6.103 3.528 3.036 1.00 85.00 123 LEU A C 1
ATOM 925 O O . LEU A 1 123 ? -6.994 4.231 3.506 1.00 85.00 123 LEU A O 1
ATOM 929 N N . ALA A 1 124 ? -6.367 2.470 2.271 1.00 88.44 124 ALA A N 1
ATOM 930 C CA . ALA A 1 124 ? -7.714 2.060 1.891 1.00 88.44 124 ALA A CA 1
ATOM 931 C C . ALA A 1 124 ? -8.564 1.694 3.117 1.00 88.44 124 ALA A C 1
ATOM 933 O O . ALA A 1 124 ? -9.731 2.077 3.208 1.00 88.44 124 ALA A O 1
ATOM 934 N N . TYR A 1 125 ? -7.974 1.018 4.109 1.00 90.12 125 TYR A N 1
ATOM 935 C CA . TYR A 1 125 ? -8.631 0.753 5.389 1.00 90.12 125 TYR A CA 1
ATOM 936 C C . TYR A 1 125 ? -8.979 2.044 6.144 1.00 90.12 125 TYR A C 1
ATOM 938 O O . TYR A 1 125 ? -10.099 2.180 6.646 1.00 90.12 125 TYR A O 1
ATOM 946 N N . LEU A 1 126 ? -8.044 2.997 6.224 1.00 86.06 126 LEU A N 1
ATOM 947 C CA . LEU A 1 126 ? -8.266 4.284 6.893 1.00 86.06 126 LEU A CA 1
ATOM 948 C C . LEU A 1 126 ? -9.302 5.153 6.180 1.00 86.06 126 LEU A C 1
ATOM 950 O O . LEU A 1 126 ? -10.090 5.819 6.847 1.00 86.06 126 LEU A O 1
ATOM 954 N N . ALA A 1 127 ? -9.349 5.098 4.852 1.00 84.62 127 ALA A N 1
ATOM 955 C CA . ALA A 1 127 ? -10.350 5.794 4.056 1.00 84.62 127 ALA A CA 1
ATOM 956 C C . ALA A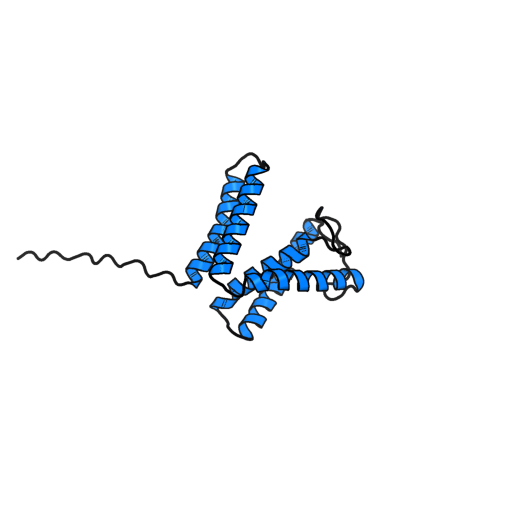 1 127 ? -11.745 5.163 4.194 1.00 84.62 127 ALA A C 1
ATOM 958 O O . ALA A 1 127 ? -12.741 5.877 4.245 1.00 84.62 127 ALA A O 1
ATOM 959 N N . ALA A 1 128 ? -11.838 3.832 4.290 1.00 88.62 128 ALA A N 1
ATOM 960 C CA . ALA A 1 128 ? -13.114 3.116 4.342 1.00 88.62 128 ALA A CA 1
ATOM 961 C C . ALA A 1 128 ? -13.754 3.075 5.743 1.00 88.62 128 ALA A C 1
ATOM 963 O O . ALA A 1 128 ? -14.982 3.064 5.867 1.00 88.62 128 ALA A O 1
ATOM 964 N N . ARG A 1 129 ? -12.948 3.051 6.815 1.00 87.25 129 ARG A N 1
ATOM 965 C CA . ARG A 1 129 ? -13.429 2.884 8.205 1.00 87.25 129 ARG A CA 1
ATOM 966 C C . ARG A 1 129 ? -14.426 3.932 8.719 1.00 87.25 129 ARG A C 1
ATOM 968 O O . ARG A 1 129 ? -15.222 3.549 9.573 1.00 87.25 129 ARG A O 1
ATOM 975 N N . PRO A 1 130 ? -14.443 5.206 8.272 1.00 86.44 130 PRO A N 1
ATOM 976 C CA . PRO A 1 130 ? -15.462 6.157 8.719 1.00 86.44 130 PRO A CA 1
ATOM 977 C C . PRO A 1 130 ? -16.851 5.845 8.151 1.00 86.44 130 PRO A C 1
ATOM 979 O O . PRO A 1 130 ? -17.854 6.226 8.744 1.00 86.44 130 PRO A O 1
ATOM 982 N N . PHE A 1 131 ? -16.910 5.145 7.015 1.00 88.00 131 PHE A N 1
ATOM 983 C CA . PHE A 1 131 ? -18.141 4.915 6.257 1.00 88.00 131 PHE A CA 1
ATOM 984 C C . PHE A 1 131 ? -18.694 3.496 6.417 1.00 88.00 131 PHE A C 1
ATOM 986 O O . PHE A 1 131 ? -19.870 3.256 6.144 1.00 88.00 131 PHE A O 1
ATOM 993 N N . ALA A 1 132 ? -17.866 2.538 6.844 1.00 91.62 132 ALA A N 1
ATOM 994 C CA . ALA A 1 132 ? -18.251 1.136 6.914 1.00 91.62 132 ALA A CA 1
ATOM 995 C C . ALA A 1 132 ? -17.579 0.380 8.070 1.00 91.62 132 ALA A C 1
ATOM 997 O O . ALA A 1 132 ? -16.487 0.711 8.528 1.00 91.62 132 ALA A O 1
ATOM 998 N N . SER A 1 133 ? -18.223 -0.704 8.509 1.00 91.88 133 SER A N 1
ATOM 999 C CA . SER A 1 133 ? -17.718 -1.627 9.531 1.00 91.88 133 SER A CA 1
ATOM 1000 C C . SER A 1 133 ? -17.956 -3.092 9.130 1.00 91.88 133 SER A C 1
ATOM 1002 O O . SER A 1 133 ? -18.712 -3.388 8.200 1.00 91.88 133 SER A O 1
ATOM 1004 N N . GLY A 1 134 ? -17.272 -4.027 9.802 1.00 92.75 134 GLY A N 1
ATOM 1005 C CA . GLY A 1 134 ? -17.410 -5.467 9.549 1.00 92.75 134 GLY A CA 1
ATOM 1006 C C . GLY A 1 134 ? -17.086 -5.861 8.102 1.00 92.75 134 GLY A C 1
ATOM 1007 O O . GLY A 1 134 ? -16.092 -5.411 7.540 1.00 92.75 134 GLY A O 1
ATOM 1008 N N . VAL A 1 135 ? -17.938 -6.686 7.488 1.00 94.12 135 VAL A N 1
ATOM 1009 C CA . VAL A 1 135 ? -17.766 -7.140 6.094 1.00 94.12 135 VAL A CA 1
ATOM 1010 C C . VAL A 1 135 ? -17.844 -5.977 5.101 1.00 94.12 135 VAL A C 1
ATOM 1012 O O . VAL A 1 135 ? -17.072 -5.936 4.149 1.00 94.12 135 VAL A O 1
ATOM 1015 N N . LYS A 1 136 ? -18.715 -4.987 5.345 1.00 94.06 136 LYS A N 1
ATOM 1016 C CA . LYS A 1 136 ? -18.836 -3.808 4.470 1.00 94.06 136 LYS A CA 1
ATOM 1017 C C . LYS A 1 136 ? -17.535 -3.008 4.414 1.00 94.06 136 LYS A C 1
ATOM 1019 O O . LYS A 1 136 ? -17.191 -2.498 3.357 1.00 94.06 136 LYS A O 1
ATOM 1024 N N . LEU A 1 137 ? -16.806 -2.932 5.531 1.00 92.69 137 LEU A N 1
ATOM 1025 C CA . LEU A 1 137 ? -15.492 -2.288 5.580 1.00 92.69 137 LEU A CA 1
ATOM 1026 C C . LEU A 1 137 ? -14.479 -3.013 4.700 1.00 92.69 137 LEU A C 1
ATOM 1028 O O . LEU A 1 137 ? -13.757 -2.363 3.955 1.00 92.69 137 LEU A O 1
ATOM 1032 N N . VAL A 1 138 ? -14.444 -4.345 4.773 1.00 92.50 138 VAL A N 1
ATOM 1033 C CA . VAL A 1 138 ? -13.547 -5.152 3.937 1.00 92.50 138 VAL A CA 1
ATOM 1034 C C . VAL A 1 138 ? -13.870 -4.928 2.464 1.00 92.50 138 VAL A C 1
ATOM 1036 O O . VAL A 1 138 ? -12.977 -4.583 1.703 1.00 92.50 138 VAL A O 1
ATOM 1039 N N . LEU A 1 139 ? -15.145 -5.024 2.077 1.00 95.88 139 LEU A N 1
ATOM 1040 C CA . LEU A 1 139 ? -15.563 -4.808 0.690 1.00 95.88 139 LEU A CA 1
ATOM 1041 C C . LEU A 1 139 ? -15.212 -3.403 0.191 1.00 95.88 139 LEU A C 1
ATOM 1043 O O . LEU A 1 139 ? -14.681 -3.266 -0.909 1.00 95.88 139 LEU A O 1
ATOM 1047 N N . LEU A 1 140 ? -15.468 -2.369 0.996 1.00 93.00 140 LEU A N 1
ATOM 1048 C CA . LEU A 1 140 ? -15.152 -0.992 0.627 1.00 93.00 140 LEU A CA 1
ATOM 1049 C C . LEU A 1 140 ? -13.637 -0.771 0.514 1.00 93.00 140 LEU A C 1
ATOM 1051 O O . LEU A 1 140 ? -13.183 -0.235 -0.490 1.00 93.00 140 LEU A O 1
ATOM 1055 N N . ALA A 1 141 ? -12.848 -1.228 1.490 1.00 92.31 141 ALA A N 1
ATOM 1056 C CA . ALA A 1 141 ? -11.391 -1.098 1.463 1.00 92.31 141 ALA A CA 1
ATOM 1057 C C . ALA A 1 141 ? -10.766 -1.870 0.288 1.00 92.31 141 ALA A C 1
ATOM 1059 O O . ALA A 1 141 ? -9.916 -1.333 -0.415 1.00 92.31 141 ALA A O 1
ATOM 1060 N N . SER A 1 142 ? -11.216 -3.098 0.022 1.00 92.62 142 SER A N 1
ATOM 1061 C CA . SER A 1 142 ? -10.760 -3.881 -1.132 1.00 92.62 142 SER A CA 1
ATOM 1062 C C . SER A 1 142 ? -11.150 -3.227 -2.459 1.00 92.62 142 SER A C 1
ATOM 1064 O O . SER A 1 142 ? -10.345 -3.208 -3.382 1.00 92.62 142 SER A O 1
ATOM 1066 N N . SER A 1 143 ? -12.343 -2.634 -2.551 1.00 93.81 143 SER A N 1
ATOM 1067 C CA . SER A 1 143 ? -12.761 -1.899 -3.754 1.00 93.81 143 SER A CA 1
ATOM 1068 C C . SER A 1 143 ? -11.901 -0.654 -3.980 1.00 93.81 143 SER A C 1
ATOM 1070 O O . SER A 1 143 ? -11.486 -0.392 -5.105 1.00 93.81 143 SER A O 1
ATOM 1072 N N . LEU A 1 144 ? -11.579 0.087 -2.913 1.00 90.81 144 LEU A N 1
ATOM 1073 C CA . LEU A 1 144 ? -10.664 1.230 -2.980 1.00 90.81 144 LEU A CA 1
ATOM 1074 C C . LEU A 1 144 ? -9.258 0.814 -3.425 1.00 90.81 144 LEU A C 1
ATOM 1076 O O . LEU A 1 144 ? -8.648 1.537 -4.206 1.00 90.81 144 LEU A O 1
ATOM 1080 N N . MET A 1 145 ? -8.766 -0.348 -2.980 1.00 91.38 145 MET A N 1
ATOM 1081 C CA . MET A 1 145 ? -7.490 -0.898 -3.454 1.00 91.38 145 MET A CA 1
ATOM 1082 C C . MET A 1 145 ? -7.503 -1.159 -4.958 1.00 91.38 145 MET A C 1
ATOM 1084 O O . MET A 1 145 ? -6.571 -0.751 -5.637 1.00 91.38 145 MET A O 1
ATOM 1088 N N . VAL A 1 146 ? -8.566 -1.771 -5.488 1.00 91.12 146 VAL A N 1
ATOM 1089 C CA . VAL A 1 146 ? -8.691 -2.016 -6.936 1.00 91.12 146 VAL A CA 1
ATOM 1090 C C . VAL A 1 146 ? -8.736 -0.704 -7.718 1.00 91.12 146 VAL A C 1
ATOM 1092 O O . VAL A 1 146 ? -8.061 -0.571 -8.732 1.00 91.12 146 VAL A O 1
ATOM 1095 N N . VAL A 1 147 ? -9.498 0.288 -7.246 1.00 88.81 147 VAL A N 1
ATOM 1096 C CA . VAL A 1 147 ? -9.553 1.604 -7.906 1.00 88.81 147 VAL A CA 1
ATOM 1097 C C . VAL A 1 147 ? -8.183 2.279 -7.897 1.00 88.81 147 VAL A C 1
ATOM 1099 O O . VAL A 1 147 ? -7.786 2.857 -8.905 1.00 88.81 147 VAL A O 1
ATOM 1102 N N . LEU A 1 148 ? -7.460 2.206 -6.778 1.00 86.50 148 LEU A N 1
ATOM 1103 C CA . LEU A 1 148 ? -6.120 2.771 -6.666 1.00 86.50 148 LEU A CA 1
ATOM 1104 C C . LEU A 1 148 ? -5.131 2.074 -7.609 1.00 86.50 148 LEU A C 1
ATOM 1106 O O . LEU A 1 148 ? -4.364 2.760 -8.275 1.00 86.50 148 LEU A O 1
ATOM 1110 N N . ASP A 1 149 ? -5.180 0.746 -7.700 1.00 87.62 149 ASP A N 1
ATOM 1111 C CA . ASP A 1 149 ? -4.327 -0.048 -8.591 1.00 87.62 149 ASP A CA 1
ATOM 1112 C C . ASP A 1 149 ? -4.554 0.330 -10.065 1.00 87.62 149 ASP A C 1
ATOM 1114 O O . ASP A 1 149 ? -3.622 0.721 -10.767 1.00 87.62 149 ASP A O 1
ATOM 1118 N N . LEU A 1 150 ? -5.821 0.380 -10.494 1.00 86.94 150 LEU A N 1
ATOM 1119 C CA . LEU A 1 150 ? -6.203 0.805 -11.847 1.00 86.94 150 LEU A CA 1
ATOM 1120 C C . LEU A 1 150 ? -5.823 2.260 -12.155 1.00 86.94 150 LEU A C 1
ATOM 1122 O O . LEU A 1 150 ? -5.551 2.597 -13.306 1.00 86.94 150 LEU A O 1
ATOM 1126 N N . ALA A 1 151 ? -5.829 3.140 -11.151 1.00 86.00 151 ALA A N 1
ATOM 1127 C CA . ALA A 1 151 ? -5.433 4.535 -11.321 1.00 86.00 151 ALA A CA 1
ATOM 1128 C C . ALA A 1 151 ? -3.910 4.704 -11.433 1.00 86.00 151 ALA A C 1
ATOM 1130 O O . ALA A 1 151 ? -3.444 5.607 -12.130 1.00 86.00 151 ALA A O 1
ATOM 1131 N N . LEU A 1 152 ? -3.135 3.860 -10.746 1.00 84.94 152 LEU A N 1
ATOM 1132 C CA . LEU A 1 152 ? -1.673 3.916 -10.747 1.00 84.94 152 LEU A CA 1
ATOM 1133 C C . LEU A 1 152 ? -1.056 3.222 -11.959 1.00 84.94 152 LEU A C 1
ATOM 1135 O O . LEU A 1 152 ? -0.011 3.670 -12.431 1.00 84.94 152 LEU A O 1
ATOM 1139 N N . ASP A 1 153 ? -1.693 2.180 -12.489 1.00 86.69 153 ASP A N 1
ATOM 1140 C CA . ASP A 1 153 ? -1.141 1.383 -13.587 1.00 86.69 153 ASP A CA 1
ATOM 1141 C C . ASP A 1 153 ? -0.732 2.224 -14.823 1.00 86.69 153 ASP A C 1
ATOM 1143 O O . ASP A 1 153 ? 0.427 2.133 -15.240 1.00 86.69 153 ASP A O 1
ATOM 1147 N N . PRO A 1 154 ? -1.549 3.170 -15.341 1.00 84.31 154 PRO A N 1
ATOM 1148 C CA . PRO A 1 154 ? -1.134 4.026 -16.458 1.00 84.31 154 PRO A CA 1
ATOM 1149 C C . PRO A 1 154 ? 0.100 4.887 -16.150 1.00 84.31 154 PRO A C 1
ATO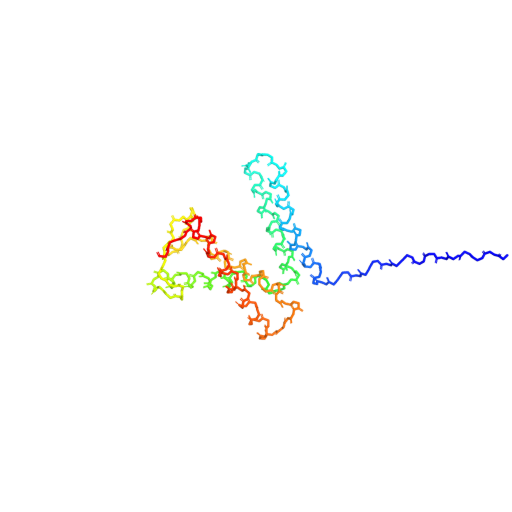M 1151 O O . PRO A 1 154 ? 0.951 5.094 -17.020 1.00 84.31 154 PRO A O 1
ATOM 1154 N N . ALA A 1 155 ? 0.219 5.382 -14.913 1.00 84.50 155 ALA A N 1
ATOM 1155 C CA . ALA A 1 155 ? 1.374 6.167 -14.488 1.00 84.50 155 ALA A CA 1
ATOM 1156 C C . ALA A 1 155 ? 2.639 5.299 -14.450 1.00 84.50 155 ALA A C 1
ATOM 1158 O O . ALA A 1 155 ? 3.690 5.714 -14.939 1.00 84.50 155 ALA A O 1
ATOM 1159 N N . MET A 1 156 ? 2.529 4.067 -13.957 1.00 85.88 156 MET A N 1
ATOM 1160 C CA . MET A 1 156 ? 3.654 3.138 -13.841 1.00 85.88 156 MET A CA 1
ATOM 1161 C C . MET A 1 156 ? 4.138 2.637 -15.207 1.00 85.88 156 MET A C 1
ATOM 1163 O O . MET A 1 156 ? 5.349 2.549 -15.427 1.00 85.88 156 MET A O 1
ATOM 1167 N N . ILE A 1 157 ? 3.230 2.423 -16.165 1.00 86.75 157 ILE A N 1
ATOM 1168 C CA . ILE A 1 157 ? 3.586 2.174 -17.573 1.00 86.75 157 ILE A CA 1
ATOM 1169 C C . ILE A 1 157 ? 4.314 3.391 -18.162 1.00 86.75 157 ILE A C 1
ATOM 1171 O O . ILE A 1 157 ? 5.345 3.239 -18.821 1.00 86.75 157 ILE A O 1
ATOM 1175 N N . SER A 1 158 ? 3.824 4.613 -17.906 1.00 84.88 158 SER A N 1
ATOM 1176 C CA . SER A 1 158 ? 4.465 5.842 -18.407 1.00 84.88 158 SER A CA 1
ATOM 1177 C C . SER A 1 158 ? 5.887 6.027 -17.862 1.00 84.88 158 SER A C 1
ATOM 1179 O O . SER A 1 158 ? 6.773 6.492 -18.577 1.00 84.88 158 SER A O 1
ATOM 1181 N N . TRP A 1 159 ? 6.128 5.587 -16.624 1.00 83.44 159 TRP A N 1
ATOM 1182 C CA . TRP A 1 159 ? 7.443 5.574 -15.979 1.00 83.44 159 TRP A CA 1
ATOM 1183 C C . TRP A 1 159 ? 8.291 4.350 -16.331 1.00 83.44 159 TRP A C 1
ATOM 1185 O O . TRP A 1 159 ? 9.393 4.205 -15.806 1.00 83.44 159 TRP A O 1
ATOM 1195 N N . GLN A 1 160 ? 7.801 3.472 -17.212 1.00 86.50 160 GLN A N 1
ATOM 1196 C CA . GLN A 1 160 ? 8.478 2.240 -17.623 1.00 86.50 160 GLN A CA 1
ATOM 1197 C C . GLN A 1 160 ? 8.815 1.315 -16.437 1.00 86.50 160 GLN A C 1
ATOM 1199 O O . GLN A 1 160 ? 9.773 0.544 -16.491 1.00 86.50 160 GLN A O 1
ATOM 1204 N N . ALA A 1 161 ? 8.023 1.367 -15.360 1.00 83.81 161 ALA A N 1
ATOM 1205 C CA . ALA A 1 161 ? 8.178 0.487 -14.203 1.00 83.81 161 ALA A CA 1
ATOM 1206 C C . ALA A 1 161 ? 7.974 -0.981 -14.601 1.00 83.81 161 ALA A C 1
ATOM 1208 O O . ALA A 1 161 ? 8.795 -1.848 -14.286 1.00 83.81 161 ALA A O 1
ATOM 1209 N N . TRP A 1 162 ? 6.928 -1.246 -15.378 1.00 86.81 162 TRP A N 1
ATOM 1210 C CA . TRP A 1 162 ? 6.676 -2.523 -16.030 1.00 86.81 162 TRP A CA 1
ATOM 1211 C C . TRP A 1 162 ? 6.139 -2.313 -17.439 1.00 86.81 162 TRP A C 1
ATOM 1213 O O . TRP A 1 162 ? 5.653 -1.241 -17.800 1.00 86.81 162 TRP A O 1
ATOM 1223 N N . VAL A 1 163 ? 6.251 -3.369 -18.233 1.00 87.12 163 VAL A N 1
ATOM 1224 C CA . VAL A 1 163 ? 5.643 -3.473 -19.557 1.00 87.12 163 VAL A CA 1
ATOM 1225 C C . VAL A 1 163 ? 4.755 -4.704 -19.581 1.00 87.12 163 VAL A C 1
ATOM 1227 O O . VAL A 1 163 ? 5.133 -5.736 -19.021 1.00 87.12 163 VAL A O 1
ATOM 1230 N N . TRP A 1 164 ? 3.591 -4.563 -20.204 1.00 85.25 164 TRP A N 1
ATOM 1231 C CA . TRP A 1 164 ? 2.688 -5.660 -20.535 1.00 85.25 164 TRP A CA 1
ATOM 1232 C C . TRP A 1 164 ? 3.290 -6.531 -21.648 1.00 85.25 164 TRP A C 1
ATOM 1234 O O . TRP A 1 164 ? 3.870 -5.948 -22.594 1.00 85.25 164 TRP A O 1
#

Secondary structure (DSSP, 8-state):
----------PPPPPPHHHHHHHHHHHHHHHHHHHHHH-SS--HHHHHHHHHHHHHHHHHHHHH-TTHHHHHHHHHHHHHHHHHHHHHH-TTT-S-EE----S-EETTEETHHHHHHHHHHHHHHHHHTTT--HHHHHHHHHHHHHHHHHHHHHHHHHTTSEE-

Sequence (164 aa):
MGASKGVMCALPAKLSPVEISGLLMLAGITIPIWLCLALPNWSWLSYAIYMTSYIVAIAILGIEHRKLPLILPLGFAVGLAFEILGISTGLPFGRYRYVALDSARLMGVPIAVPVMWGIFSALAYLAARPFASGVKLVLLASSLMVVLDLALDPAMISWQAWVW